Protein AF-A0A1G0ICT8-F1 (afdb_monomer)

Secondary structure (DSSP, 8-state):
-HHHHHHHHHHTT--HHHHHHHHHHHHHHHHHHHHHHHHHHHHHHHHH-SSGGGGGGTTTHHHHHTHHHHHHT-GGGSTTHHHHHHHHHHH-GGGGSSS-HHHHHHHHHHSPP-PPPPHHHHHHHHHHHHHHHHHHHHHS-PPPP-

Mean predicted aligned error: 7.1 Å

Radius of gyration: 22.39 Å; Cα contacts (8 Å, |Δi|>4): 96; chains: 1; bounding box: 70×27×50 Å

Solvent-accessible surface area (backbone atoms only — not comparable to full-atom values): 8478 Å² total; per-residue (Å²): 107,73,68,55,55,50,52,52,31,58,75,70,72,45,59,66,65,62,36,51,51,43,28,51,50,51,56,50,49,61,46,59,78,40,41,66,62,53,48,53,42,36,53,58,32,57,77,68,46,91,45,81,78,52,54,80,40,29,81,48,43,59,59,65,76,42,38,63,24,65,73,71,70,37,65,84,75,42,85,66,41,61,62,52,22,55,56,46,27,72,77,41,54,82,50,47,74,82,68,61,30,44,58,49,49,46,55,58,66,64,47,80,75,80,74,78,78,50,72,65,56,43,50,52,50,18,48,54,55,52,50,52,56,53,52,53,57,61,66,72,55,70,79,79,82,128

Foldseek 3Di:
DVVVLVVLCVVLVHDVVQLVVLLVVLVVVLCVVCVVLLVLLLLLCVVVDPDPVCSVCSLCNCCVVVVVCLVVVNLVSPPPLLVSQVVVCVVPVVCVPDDRSSSSSSVSNSDHRDDRDDSVVSSVVSSVVSSVVVVVVVVPPDPDDD

Sequence (146 aa):
MRAEIKKQAKKLGIPLDVVADTYRELRAYERQARDWEWTIRRRVWEMYSYSPESNEFWRHGMHVRYARAFGEGDRTLIPRWDETADELAMEFPELAVDGDPAERLFEFIARRYEPLPTAEDTWKQAVDVCLERVAEWAVDAEPVPF

Structure (mmCIF, N/CA/C/O backbone):
data_AF-A0A1G0ICT8-F1
#
_entry.id   AF-A0A1G0ICT8-F1
#
loop_
_atom_site.group_PDB
_atom_site.id
_atom_site.type_symbol
_atom_site.label_atom_id
_atom_site.label_alt_id
_atom_site.label_comp_id
_atom_site.label_asym_id
_atom_site.label_entity_id
_atom_site.label_seq_id
_atom_site.pdbx_PDB_ins_code
_atom_site.Cartn_x
_atom_site.Cartn_y
_atom_site.Cartn_z
_atom_site.occupancy
_atom_site.B_iso_or_equiv
_atom_site.auth_seq_id
_atom_site.auth_comp_id
_atom_site.auth_asym_id
_atom_site.auth_atom_id
_atom_site.pdbx_PDB_model_num
ATOM 1 N N . MET A 1 1 ? -6.718 12.143 20.755 1.00 62.94 1 MET A N 1
ATOM 2 C CA . MET A 1 1 ? -7.345 11.115 19.893 1.00 62.94 1 MET A CA 1
ATOM 3 C C . MET A 1 1 ? -8.155 10.078 20.677 1.00 62.94 1 MET A C 1
ATOM 5 O O . MET A 1 1 ? -9.370 10.190 20.678 1.00 62.94 1 MET A O 1
ATOM 9 N N . ARG A 1 2 ? -7.549 9.128 21.416 1.00 68.69 2 ARG A N 1
ATOM 10 C CA . ARG A 1 2 ? -8.308 8.090 22.163 1.00 68.69 2 ARG A CA 1
ATOM 11 C C . ARG A 1 2 ? -9.359 8.645 23.138 1.00 68.69 2 ARG A C 1
ATOM 13 O O . ARG A 1 2 ? -10.394 8.021 23.317 1.00 68.69 2 ARG A O 1
ATOM 20 N N . ALA A 1 3 ? -9.100 9.792 23.767 1.00 79.06 3 ALA A N 1
ATOM 21 C CA . ALA A 1 3 ? -10.053 10.441 24.671 1.00 79.06 3 ALA A CA 1
ATOM 22 C C . ALA A 1 3 ? -11.307 10.967 23.946 1.00 79.06 3 ALA A C 1
ATOM 24 O O . ALA A 1 3 ? -12.401 10.861 24.491 1.00 79.06 3 ALA A O 1
ATOM 25 N N . GLU A 1 4 ? -11.154 11.462 22.715 1.00 81.81 4 GLU A N 1
ATOM 26 C CA . GLU A 1 4 ? -12.262 12.002 21.919 1.00 81.81 4 GLU A CA 1
ATOM 27 C C . GLU A 1 4 ? -13.150 10.875 21.384 1.00 81.81 4 GLU A C 1
ATOM 29 O O . GLU A 1 4 ? -14.35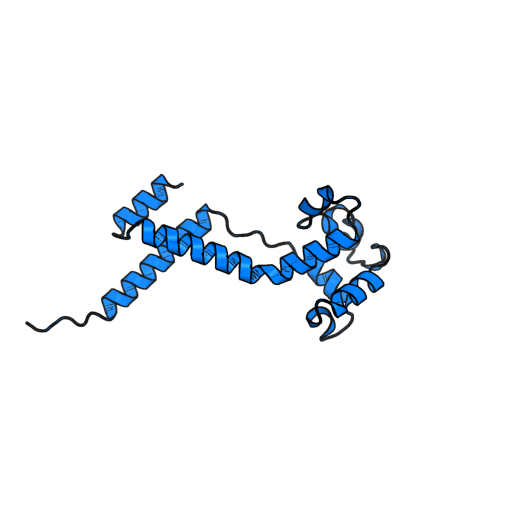2 10.888 21.620 1.00 81.81 4 GLU A O 1
ATOM 34 N N . ILE A 1 5 ? -12.546 9.821 20.818 1.00 80.19 5 ILE A N 1
ATOM 35 C CA . ILE A 1 5 ? -13.263 8.604 20.394 1.00 80.19 5 ILE A CA 1
ATOM 36 C C . ILE A 1 5 ? -14.027 7.982 21.571 1.00 80.19 5 ILE A C 1
ATOM 38 O O . ILE A 1 5 ? -15.191 7.620 21.440 1.00 80.19 5 ILE A O 1
ATOM 42 N N . LYS A 1 6 ? -13.407 7.907 22.759 1.00 80.38 6 LYS A N 1
ATOM 43 C CA . LYS A 1 6 ? -14.069 7.412 23.978 1.00 80.38 6 LYS A CA 1
ATOM 44 C C . LYS A 1 6 ? -15.270 8.264 24.376 1.00 80.38 6 LYS A C 1
ATOM 46 O O . LYS A 1 6 ? -16.300 7.723 24.770 1.00 80.38 6 LYS A O 1
ATOM 51 N N . LYS A 1 7 ? -15.133 9.590 24.314 1.00 85.19 7 LYS A N 1
ATOM 52 C CA . LYS A 1 7 ? -16.208 10.529 24.644 1.00 85.19 7 LYS A CA 1
ATOM 53 C C . LYS A 1 7 ? -17.359 10.413 23.644 1.00 85.19 7 LYS A C 1
ATOM 55 O O . LYS A 1 7 ? -18.512 10.393 24.066 1.00 85.19 7 LYS A O 1
ATOM 60 N N . GLN A 1 8 ? -17.041 10.285 22.359 1.00 82.44 8 GLN A N 1
ATOM 61 C CA . GLN A 1 8 ? -18.006 10.097 21.281 1.00 82.44 8 GLN A CA 1
ATOM 62 C C . GLN A 1 8 ? -18.746 8.760 21.423 1.00 82.44 8 GLN A C 1
ATOM 64 O O . GLN A 1 8 ? -19.968 8.770 21.528 1.00 82.44 8 GLN A O 1
ATOM 69 N N . ALA A 1 9 ? -18.034 7.637 21.561 1.00 81.81 9 ALA A N 1
ATOM 70 C CA . ALA A 1 9 ? -18.637 6.316 21.767 1.00 81.81 9 ALA A CA 1
ATOM 71 C C . ALA A 1 9 ? -19.547 6.286 23.008 1.00 81.81 9 ALA A C 1
ATOM 73 O O . ALA A 1 9 ? -20.690 5.841 22.932 1.00 81.81 9 ALA A O 1
ATOM 74 N N . LYS A 1 10 ? -19.096 6.869 24.131 1.00 83.75 10 LYS A N 1
ATOM 75 C CA . LYS A 1 10 ? -19.908 6.983 25.353 1.00 83.75 10 LYS A CA 1
ATOM 76 C C . LYS A 1 10 ? -21.170 7.823 25.145 1.00 83.75 10 LYS A C 1
ATOM 78 O O . LYS A 1 10 ? -22.222 7.451 25.651 1.00 83.75 10 LYS A O 1
ATOM 83 N N . LYS A 1 11 ? -21.077 8.952 24.431 1.00 86.19 11 LYS A N 1
ATOM 84 C CA . LYS A 1 11 ? -22.234 9.812 24.120 1.00 86.19 11 LYS A CA 1
ATOM 85 C C . LYS A 1 11 ? -23.282 9.066 23.289 1.00 86.19 11 LYS A C 1
ATOM 87 O O . LYS A 1 11 ? -24.467 9.329 23.443 1.00 86.19 11 LYS A O 1
ATOM 92 N N . LEU A 1 12 ? -22.831 8.162 22.428 1.00 82.81 12 LEU A N 1
ATOM 93 C CA . LEU A 1 12 ? -23.661 7.395 21.503 1.00 82.81 12 LEU A CA 1
ATOM 94 C C . LEU A 1 12 ? -24.120 6.045 22.077 1.00 82.81 12 LEU A C 1
ATOM 96 O O . LEU A 1 12 ? -24.829 5.312 21.403 1.00 82.81 12 LEU A O 1
ATOM 100 N N . GLY A 1 13 ? -23.717 5.704 23.307 1.00 85.50 13 GLY A N 1
ATOM 101 C CA . GLY A 1 13 ? -24.079 4.437 23.948 1.00 85.50 13 GLY A CA 1
ATOM 102 C C . GLY A 1 13 ? -23.383 3.203 23.364 1.00 85.50 13 GLY A C 1
ATOM 103 O O . GLY A 1 13 ? -23.799 2.088 23.658 1.00 85.50 13 GLY A O 1
ATOM 104 N N . ILE A 1 14 ? -22.324 3.377 22.569 1.00 86.88 14 ILE A N 1
ATOM 105 C CA . ILE A 1 14 ? -21.629 2.272 21.899 1.00 86.88 14 ILE A CA 1
ATOM 106 C C . ILE A 1 14 ? -20.498 1.752 22.803 1.00 86.88 14 ILE A C 1
ATOM 108 O O . ILE A 1 14 ? -19.638 2.543 23.222 1.00 86.88 14 ILE A O 1
ATOM 112 N N . PRO A 1 15 ? -20.452 0.440 23.100 1.00 88.56 15 PRO A N 1
ATOM 113 C CA . PRO A 1 15 ? -19.339 -0.169 23.818 1.00 88.56 15 PRO A CA 1
ATOM 114 C C . PRO A 1 15 ? -18.003 0.029 23.082 1.00 88.56 15 PRO A C 1
ATOM 116 O O . PRO A 1 15 ? -17.892 -0.153 21.870 1.00 88.56 15 PRO A O 1
ATOM 119 N N . LEU A 1 16 ? -16.965 0.452 23.808 1.00 88.12 16 LEU A N 1
ATOM 120 C CA . LEU A 1 16 ? -15.675 0.813 23.202 1.00 88.12 16 LEU A CA 1
ATOM 121 C C . LEU A 1 16 ? -14.936 -0.394 22.603 1.00 88.12 16 LEU A C 1
ATOM 123 O O . LEU A 1 16 ? -14.157 -0.232 21.668 1.00 88.12 16 LEU A O 1
ATOM 127 N N . ASP A 1 17 ? -15.142 -1.576 23.169 1.00 89.44 17 ASP A N 1
ATOM 128 C CA . ASP A 1 17 ? -14.679 -2.863 22.651 1.00 89.44 17 ASP A CA 1
ATOM 129 C C . ASP A 1 17 ? -15.248 -3.147 21.257 1.00 89.44 17 ASP A C 1
ATOM 131 O O . ASP A 1 17 ? -14.467 -3.425 20.353 1.00 89.44 17 ASP A O 1
ATOM 135 N N . VAL A 1 18 ? -16.548 -2.927 21.040 1.00 90.19 18 VAL A N 1
ATOM 136 C CA . VAL A 1 18 ? -17.186 -3.077 19.718 1.00 90.19 18 VAL A CA 1
ATOM 137 C C . VAL A 1 18 ? -16.568 -2.124 18.687 1.00 90.19 18 VAL A C 1
ATOM 139 O O . VAL A 1 18 ? -16.237 -2.530 17.570 1.00 90.19 18 VAL A O 1
ATOM 142 N N . VAL A 1 19 ? -16.323 -0.866 19.071 1.00 90.44 19 VAL A N 1
ATOM 143 C CA . VAL A 1 19 ? -15.625 0.099 18.200 1.00 90.44 19 VAL A CA 1
ATOM 144 C C . VAL A 1 19 ? -14.185 -0.354 17.927 1.00 90.44 19 VAL A C 1
ATOM 146 O O . VAL A 1 19 ? -13.679 -0.196 16.817 1.00 90.44 19 VAL A O 1
ATOM 149 N N . ALA A 1 20 ? -13.500 -0.918 18.925 1.00 92.19 20 ALA A N 1
ATOM 150 C CA . ALA A 1 20 ? -12.126 -1.389 18.784 1.00 92.19 20 ALA A CA 1
ATOM 151 C C . ALA A 1 20 ? -12.004 -2.616 17.877 1.00 92.19 20 ALA A C 1
ATOM 153 O O . ALA A 1 20 ? -11.025 -2.712 17.135 1.00 92.19 20 ALA A O 1
ATOM 154 N N . ASP A 1 21 ? -12.970 -3.525 17.927 1.00 93.88 21 ASP A N 1
ATOM 155 C CA . ASP A 1 21 ? -13.027 -4.694 17.054 1.00 93.88 21 ASP A CA 1
ATOM 156 C C . ASP A 1 21 ? -13.338 -4.267 15.616 1.00 93.88 21 ASP A C 1
ATOM 158 O O . ASP A 1 21 ? -12.568 -4.595 14.713 1.00 93.88 21 ASP A O 1
ATOM 162 N N . THR A 1 22 ? -14.327 -3.388 15.423 1.00 93.38 22 THR A N 1
ATOM 163 C CA . THR A 1 22 ? -14.644 -2.789 14.112 1.00 93.38 22 THR A CA 1
ATOM 164 C C . THR A 1 22 ? -13.438 -2.053 13.521 1.00 93.38 22 THR A C 1
ATOM 166 O O . THR A 1 22 ? -13.119 -2.203 12.344 1.00 93.38 22 THR A O 1
ATOM 169 N N . TYR A 1 23 ? -12.686 -1.307 14.337 1.00 93.94 23 TYR A N 1
ATOM 170 C CA . TYR A 1 23 ? -11.429 -0.692 13.903 1.00 93.94 23 TYR A CA 1
ATOM 171 C C . TYR A 1 23 ? -10.424 -1.735 13.388 1.00 93.94 23 TYR A C 1
ATOM 173 O O . TYR A 1 23 ? -9.777 -1.508 12.365 1.00 93.94 23 TYR A O 1
ATOM 181 N N . ARG A 1 24 ? -10.252 -2.872 14.078 1.00 95.19 24 ARG A N 1
ATOM 182 C CA . ARG A 1 24 ? -9.317 -3.923 13.634 1.00 95.19 24 ARG A CA 1
ATOM 183 C C . ARG A 1 24 ? -9.775 -4.556 12.324 1.00 95.19 24 ARG A C 1
ATOM 185 O O . ARG A 1 24 ? -8.930 -4.767 11.458 1.00 95.19 24 ARG A O 1
ATOM 192 N N . GLU A 1 25 ? -11.073 -4.805 12.178 1.00 95.31 25 GLU A N 1
ATOM 193 C CA . GLU A 1 25 ? -11.677 -5.324 10.947 1.00 95.31 25 GLU A CA 1
ATOM 194 C C . GLU A 1 25 ? -11.442 -4.373 9.772 1.00 95.31 25 GLU A C 1
ATOM 196 O O . GLU A 1 25 ? -10.886 -4.789 8.757 1.00 95.31 25 GLU A O 1
ATOM 201 N N . LEU A 1 26 ? -11.742 -3.080 9.941 1.00 94.69 26 LEU A N 1
ATOM 202 C CA . LEU A 1 26 ? -11.486 -2.062 8.920 1.00 94.69 26 LEU A CA 1
ATOM 203 C C . LEU A 1 26 ? -10.001 -2.010 8.549 1.00 94.69 26 LEU A C 1
ATOM 205 O O . LEU A 1 26 ? -9.647 -2.020 7.375 1.00 94.69 26 LEU A O 1
ATOM 209 N N . ARG A 1 27 ? -9.092 -2.036 9.532 1.00 94.25 27 ARG A N 1
ATOM 210 C CA . ARG A 1 27 ? -7.645 -2.065 9.252 1.00 94.25 27 ARG A CA 1
ATOM 211 C C . ARG A 1 27 ? -7.210 -3.316 8.494 1.00 94.25 27 ARG A C 1
ATOM 213 O O . ARG A 1 27 ? -6.278 -3.219 7.695 1.00 94.25 27 ARG A O 1
ATOM 220 N N . ALA A 1 28 ? -7.808 -4.470 8.774 1.00 94.44 28 ALA A N 1
ATOM 221 C CA . ALA A 1 28 ? -7.509 -5.711 8.071 1.00 94.44 28 ALA A CA 1
ATOM 222 C C . ALA A 1 28 ? -8.027 -5.659 6.628 1.00 94.44 28 ALA A C 1
ATOM 224 O O . ALA A 1 28 ? -7.262 -5.944 5.709 1.00 94.44 28 ALA A O 1
ATOM 225 N N . TYR A 1 29 ? -9.263 -5.196 6.433 1.00 94.19 29 TYR A N 1
ATOM 226 C CA . TYR A 1 29 ? -9.871 -5.012 5.118 1.00 94.19 29 TYR A CA 1
ATOM 227 C C . TYR A 1 29 ? -9.066 -4.042 4.248 1.00 94.19 29 TYR A C 1
ATOM 229 O O . TYR A 1 29 ? -8.679 -4.383 3.136 1.00 94.19 29 TYR A O 1
ATOM 237 N N . GLU A 1 30 ? -8.706 -2.869 4.778 1.00 93.50 30 GLU A N 1
ATOM 238 C CA . GLU A 1 30 ? -7.921 -1.867 4.046 1.00 93.50 30 GLU A CA 1
ATOM 239 C C . GLU A 1 30 ? -6.535 -2.392 3.632 1.00 93.50 30 GLU A C 1
ATOM 241 O O . GLU A 1 30 ? -6.006 -2.008 2.586 1.00 93.50 30 GLU A O 1
ATOM 246 N N . ARG A 1 31 ? -5.929 -3.271 4.442 1.00 92.56 31 ARG A N 1
ATOM 247 C CA . ARG A 1 31 ? -4.675 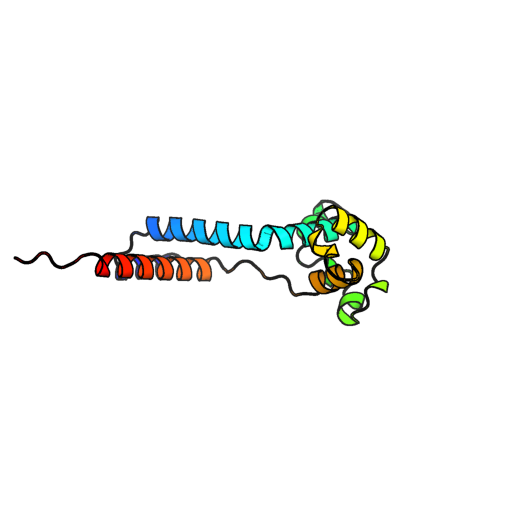-3.946 4.081 1.00 92.56 31 ARG A CA 1
ATOM 248 C C . ARG A 1 31 ? -4.898 -4.975 2.987 1.00 92.56 31 ARG A C 1
ATOM 250 O O . ARG A 1 31 ? -4.157 -4.964 2.016 1.00 92.56 31 ARG A O 1
ATOM 257 N N . GLN A 1 32 ? -5.908 -5.826 3.137 1.00 92.75 32 GLN A N 1
ATOM 258 C CA . GLN A 1 32 ? -6.221 -6.872 2.169 1.00 92.75 32 GLN A CA 1
ATOM 259 C C . GLN A 1 32 ? -6.569 -6.283 0.798 1.00 92.75 32 GLN A C 1
ATOM 261 O O . GLN A 1 32 ? -6.040 -6.737 -0.210 1.00 92.75 32 GLN A O 1
ATOM 266 N N . ALA A 1 33 ? -7.379 -5.223 0.766 1.00 90.81 33 ALA A N 1
ATOM 267 C CA . ALA A 1 33 ? -7.773 -4.531 -0.459 1.00 90.81 33 ALA A CA 1
ATOM 268 C C . ALA A 1 33 ? -6.580 -3.960 -1.247 1.00 90.81 33 ALA A C 1
ATOM 270 O O . ALA A 1 33 ? -6.668 -3.790 -2.458 1.00 90.81 33 ALA A O 1
ATOM 271 N N . ARG A 1 34 ? -5.461 -3.671 -0.571 1.00 92.19 34 ARG A N 1
ATOM 272 C CA . ARG A 1 34 ? -4.243 -3.113 -1.180 1.00 92.19 34 ARG A CA 1
ATOM 273 C C . ARG A 1 34 ? -3.099 -4.113 -1.288 1.00 92.19 34 ARG A C 1
ATOM 275 O O . ARG A 1 34 ? -2.049 -3.763 -1.822 1.00 92.19 34 ARG A O 1
ATOM 282 N N . ASP A 1 35 ? -3.269 -5.329 -0.775 1.00 91.88 35 ASP A N 1
ATOM 283 C CA . ASP A 1 35 ? -2.174 -6.289 -0.638 1.00 91.88 35 ASP A CA 1
ATOM 284 C C . ASP A 1 35 ? -1.579 -6.659 -1.997 1.00 91.88 35 ASP A C 1
ATOM 286 O O . ASP A 1 35 ? -0.358 -6.676 -2.148 1.00 91.88 35 ASP A O 1
ATOM 290 N N . TRP A 1 36 ? -2.435 -6.832 -3.006 1.00 91.44 36 TRP A N 1
ATOM 291 C CA . TRP A 1 36 ? -2.017 -7.073 -4.385 1.00 91.44 36 TRP A CA 1
ATOM 292 C C . TRP A 1 36 ? -1.136 -5.933 -4.920 1.00 91.44 36 TRP A C 1
ATOM 294 O O . TRP A 1 36 ? 0.005 -6.166 -5.320 1.00 91.44 36 TRP A O 1
ATOM 304 N N . GLU A 1 37 ? -1.598 -4.679 -4.829 1.00 92.06 37 GLU A N 1
ATOM 305 C CA . GLU A 1 37 ? -0.824 -3.530 -5.314 1.00 92.06 37 GLU A CA 1
ATOM 306 C C . GLU A 1 37 ? 0.506 -3.382 -4.566 1.00 92.06 37 GLU A C 1
ATOM 308 O O . GLU A 1 37 ? 1.557 -3.128 -5.160 1.00 92.06 37 GLU A O 1
ATOM 313 N N . TRP A 1 38 ? 0.476 -3.549 -3.245 1.00 94.31 38 TRP A N 1
ATOM 314 C CA . TRP A 1 38 ? 1.673 -3.461 -2.420 1.00 94.31 38 TRP A CA 1
ATOM 315 C C . TRP A 1 38 ? 2.668 -4.567 -2.722 1.00 94.31 38 TRP A C 1
ATOM 317 O O . TRP A 1 38 ? 3.872 -4.357 -2.587 1.00 94.31 38 TRP A O 1
ATOM 327 N N . THR A 1 39 ? 2.183 -5.749 -3.083 1.00 94.44 39 THR A N 1
ATOM 328 C CA . THR A 1 39 ? 3.022 -6.883 -3.461 1.00 94.44 39 THR A CA 1
ATOM 329 C C . THR A 1 39 ? 3.733 -6.595 -4.774 1.00 94.44 39 THR A C 1
ATOM 331 O O . THR A 1 39 ? 4.957 -6.665 -4.803 1.00 94.44 39 THR A O 1
ATOM 334 N N . ILE A 1 40 ? 3.023 -6.115 -5.798 1.00 94.19 40 ILE A N 1
ATOM 335 C CA . ILE A 1 40 ? 3.643 -5.738 -7.077 1.00 94.19 40 ILE A CA 1
ATOM 336 C C . ILE A 1 40 ? 4.667 -4.617 -6.885 1.00 94.19 40 ILE A C 1
ATOM 338 O O . ILE A 1 40 ? 5.806 -4.737 -7.328 1.00 94.19 40 ILE A O 1
ATOM 342 N N . ARG A 1 41 ? 4.317 -3.537 -6.171 1.00 95.38 41 ARG A N 1
ATOM 343 C CA . ARG A 1 41 ? 5.257 -2.426 -5.918 1.00 95.38 41 ARG A CA 1
ATOM 344 C C . ARG A 1 41 ? 6.504 -2.878 -5.153 1.00 95.38 41 ARG A C 1
ATOM 346 O O . ARG A 1 41 ? 7.602 -2.421 -5.466 1.00 95.38 41 ARG A O 1
ATOM 353 N N . ARG A 1 42 ? 6.344 -3.766 -4.161 1.00 95.25 42 ARG A N 1
ATOM 354 C CA . ARG A 1 42 ? 7.468 -4.401 -3.453 1.00 95.25 42 ARG A CA 1
ATOM 355 C C . ARG A 1 42 ? 8.327 -5.206 -4.402 1.00 95.25 42 ARG A C 1
ATOM 357 O O . ARG A 1 42 ? 9.531 -4.988 -4.424 1.00 95.25 42 ARG A O 1
ATOM 364 N N . ARG A 1 43 ? 7.712 -6.062 -5.212 1.00 95.56 43 ARG A N 1
ATOM 365 C CA . ARG A 1 43 ? 8.432 -6.963 -6.100 1.00 95.56 43 ARG A CA 1
ATOM 366 C C . ARG A 1 43 ? 9.204 -6.216 -7.185 1.00 95.56 43 ARG A C 1
ATOM 368 O O . ARG A 1 43 ? 10.384 -6.490 -7.371 1.00 95.56 43 ARG A O 1
ATOM 375 N N . VAL A 1 44 ? 8.604 -5.185 -7.789 1.00 95.81 44 VAL A N 1
ATOM 376 C CA . VAL A 1 44 ? 9.321 -4.251 -8.677 1.00 95.81 44 VAL A CA 1
ATOM 377 C C . VAL A 1 44 ? 10.519 -3.649 -7.951 1.00 95.81 44 VAL A C 1
ATOM 379 O O . VAL A 1 44 ? 11.633 -3.676 -8.460 1.00 95.81 44 VAL A O 1
ATOM 382 N N . TRP A 1 45 ? 10.318 -3.103 -6.749 1.00 96.19 45 TRP A N 1
ATOM 383 C CA . TRP A 1 45 ? 11.409 -2.464 -6.023 1.00 96.19 45 TRP A CA 1
ATOM 384 C C . TRP A 1 45 ? 12.531 -3.440 -5.658 1.00 96.19 45 TRP A C 1
ATOM 386 O O . TRP A 1 45 ? 13.694 -3.072 -5.774 1.00 96.19 45 TRP A O 1
ATOM 396 N N . GLU A 1 46 ? 12.208 -4.676 -5.284 1.00 94.69 46 GLU A N 1
ATOM 397 C CA . GLU A 1 46 ? 13.179 -5.735 -4.988 1.00 94.69 46 GLU A CA 1
ATOM 398 C C . GLU A 1 46 ? 14.071 -6.081 -6.187 1.00 94.69 46 GLU A C 1
ATOM 400 O O . GLU A 1 46 ? 15.243 -6.392 -5.993 1.00 94.69 46 GLU A O 1
ATOM 405 N N . MET A 1 47 ? 13.565 -5.981 -7.420 1.00 94.38 47 MET A N 1
ATOM 406 C CA . MET A 1 47 ? 14.371 -6.207 -8.630 1.00 94.38 47 MET A CA 1
ATOM 407 C C . MET A 1 47 ? 15.409 -5.103 -8.869 1.00 94.38 47 MET A C 1
ATOM 409 O O . MET A 1 47 ? 16.423 -5.329 -9.529 1.00 94.38 47 MET A O 1
ATOM 413 N N . TYR A 1 48 ? 15.176 -3.909 -8.320 1.00 93.94 48 TYR A N 1
ATOM 414 C CA . TYR A 1 48 ? 16.060 -2.759 -8.489 1.00 93.94 48 TYR A CA 1
ATOM 415 C C . TYR A 1 48 ? 16.848 -2.411 -7.221 1.00 93.94 48 TYR A C 1
ATOM 417 O O . TYR A 1 48 ? 17.837 -1.673 -7.294 1.00 93.94 48 TYR A O 1
ATOM 425 N N . SER A 1 49 ? 16.419 -2.839 -6.036 1.00 90.75 49 SER A N 1
ATOM 426 C CA . SER A 1 49 ? 17.049 -2.467 -4.772 1.00 90.75 49 SER A CA 1
ATOM 427 C C . SER A 1 49 ? 18.470 -3.045 -4.689 1.00 90.75 49 SER A C 1
ATOM 429 O O . SER A 1 49 ? 18.758 -4.133 -5.177 1.00 90.75 49 SER A O 1
ATOM 431 N N . TYR A 1 50 ? 19.411 -2.275 -4.131 1.00 81.56 50 TYR A N 1
ATOM 432 C CA . TYR A 1 50 ? 20.812 -2.717 -4.031 1.00 81.56 50 TYR A CA 1
ATOM 433 C C . TYR A 1 50 ? 21.073 -3.578 -2.795 1.00 81.56 50 TYR A C 1
ATOM 435 O O . TYR A 1 50 ? 22.088 -4.269 -2.730 1.00 81.56 50 TYR A O 1
ATOM 443 N N . SER A 1 51 ? 20.197 -3.494 -1.793 1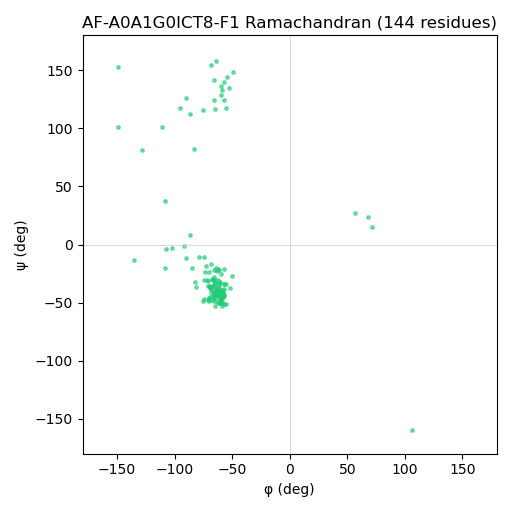.00 88.56 51 SER A N 1
ATOM 444 C CA . SER A 1 51 ? 20.374 -4.169 -0.516 1.00 88.56 51 SER A CA 1
ATOM 445 C C . SER A 1 51 ? 19.024 -4.541 0.104 1.00 88.56 51 SER A C 1
ATOM 447 O O . SER A 1 51 ? 18.034 -3.840 -0.136 1.00 88.56 51 SER A O 1
ATOM 449 N N . PRO A 1 52 ? 18.965 -5.594 0.938 1.00 87.12 52 PRO A N 1
ATOM 450 C CA . PRO A 1 52 ? 17.742 -5.977 1.640 1.00 87.12 52 PRO A CA 1
ATOM 451 C C . PRO A 1 52 ? 17.161 -4.854 2.507 1.00 87.12 52 PRO A C 1
ATOM 453 O O . PRO A 1 52 ? 15.945 -4.718 2.604 1.00 87.12 52 PRO A O 1
ATOM 456 N N . GLU A 1 53 ? 18.008 -4.012 3.103 1.00 89.25 53 GLU A N 1
ATOM 457 C CA . GLU A 1 53 ? 17.576 -2.869 3.916 1.00 89.25 53 GLU A CA 1
ATOM 458 C C . GLU A 1 53 ? 16.830 -1.840 3.068 1.00 89.25 53 GLU A C 1
ATOM 460 O O . GLU A 1 53 ? 15.869 -1.230 3.527 1.00 89.25 53 GLU A O 1
ATOM 465 N N . SER A 1 54 ? 17.209 -1.698 1.795 1.00 88.88 54 SER A N 1
ATOM 466 C CA . SER A 1 54 ? 16.533 -0.786 0.879 1.00 88.88 54 SER A CA 1
ATOM 467 C C . SER A 1 54 ? 15.080 -1.198 0.628 1.00 88.88 54 SER A C 1
ATOM 469 O O . SER A 1 54 ? 14.279 -0.355 0.227 1.00 88.88 54 SER A O 1
ATOM 471 N N . ASN A 1 55 ? 14.702 -2.458 0.875 1.00 89.25 55 ASN A N 1
ATOM 472 C CA . ASN A 1 55 ? 13.355 -2.958 0.598 1.00 89.25 55 ASN A CA 1
ATOM 473 C C . ASN A 1 55 ? 12.270 -2.236 1.404 1.00 89.25 55 ASN A C 1
ATOM 475 O O . ASN A 1 55 ? 11.127 -2.196 0.958 1.00 89.25 55 ASN A O 1
ATOM 479 N N . GLU A 1 56 ? 12.594 -1.586 2.528 1.00 92.19 56 GLU A N 1
ATOM 480 C CA . GLU A 1 56 ? 11.621 -0.792 3.293 1.00 92.19 56 GLU A CA 1
ATOM 481 C C . GLU A 1 56 ? 11.061 0.414 2.513 1.00 92.19 56 GLU A C 1
ATOM 483 O O . GLU A 1 56 ? 9.941 0.872 2.780 1.00 92.19 56 GLU A O 1
ATOM 488 N N . PHE A 1 57 ? 11.802 0.883 1.502 1.00 92.81 57 PHE A N 1
ATOM 489 C CA . PHE A 1 57 ? 11.459 2.041 0.680 1.00 92.81 57 PHE A CA 1
ATOM 490 C C . PHE A 1 57 ? 10.569 1.719 -0.522 1.00 92.81 57 PHE A C 1
ATOM 492 O O . PHE A 1 57 ? 10.301 2.614 -1.319 1.00 92.81 57 PHE A O 1
ATOM 499 N N . TRP A 1 58 ? 10.046 0.498 -0.650 1.00 93.88 58 TRP A N 1
ATOM 500 C CA . TRP A 1 58 ? 9.241 0.062 -1.802 1.00 93.88 58 TRP A CA 1
ATOM 501 C C . TRP A 1 58 ? 8.080 0.994 -2.192 1.00 93.88 58 TRP A C 1
ATOM 503 O O . TRP A 1 58 ? 7.698 1.061 -3.356 1.00 93.88 58 TRP A O 1
ATOM 513 N N . ARG A 1 59 ? 7.530 1.754 -1.235 1.00 93.75 59 ARG A N 1
ATOM 514 C CA . ARG A 1 59 ? 6.427 2.706 -1.470 1.00 93.75 59 ARG A CA 1
ATOM 515 C C . ARG A 1 59 ? 6.818 3.870 -2.381 1.00 93.75 59 ARG A C 1
ATOM 517 O O . ARG A 1 59 ? 5.963 4.418 -3.071 1.00 93.75 59 ARG A O 1
ATOM 524 N N . HIS A 1 60 ? 8.088 4.276 -2.348 1.00 91.94 60 HIS A N 1
ATOM 525 C CA . HIS A 1 60 ? 8.575 5.494 -3.007 1.00 91.94 60 HIS A CA 1
ATOM 526 C C . HIS A 1 60 ? 9.894 5.299 -3.768 1.00 91.94 60 HIS A C 1
ATOM 528 O O . HIS A 1 60 ? 10.259 6.156 -4.566 1.00 91.94 60 HIS A O 1
ATOM 534 N N . GLY A 1 61 ? 10.604 4.187 -3.556 1.00 92.81 61 GLY A N 1
ATOM 535 C CA . GLY A 1 61 ? 11.962 3.959 -4.053 1.00 92.81 61 GLY A CA 1
ATOM 536 C C . GLY A 1 61 ? 12.078 4.073 -5.570 1.00 92.81 61 GLY A C 1
ATOM 537 O O . GLY A 1 61 ? 12.994 4.730 -6.060 1.00 92.81 61 GLY A O 1
ATOM 538 N N . MET A 1 62 ? 11.106 3.527 -6.310 1.00 95.00 62 MET A N 1
ATOM 539 C CA . MET A 1 62 ? 11.055 3.655 -7.771 1.00 95.00 62 MET A CA 1
ATOM 540 C C . MET A 1 62 ? 10.939 5.115 -8.215 1.00 95.00 62 MET A C 1
ATOM 542 O O . MET A 1 62 ? 11.750 5.572 -9.017 1.00 95.00 62 MET A O 1
ATOM 546 N N . HIS A 1 63 ? 9.984 5.859 -7.647 1.00 94.25 63 HIS A N 1
ATOM 547 C CA . HIS A 1 63 ? 9.756 7.276 -7.957 1.00 94.25 63 HIS A CA 1
ATOM 548 C C . HIS A 1 63 ? 10.963 8.153 -7.626 1.00 94.25 63 HIS A C 1
ATOM 550 O O . HIS A 1 63 ? 11.248 9.100 -8.347 1.00 94.25 63 HIS A O 1
ATOM 556 N N . VAL A 1 64 ? 11.692 7.833 -6.555 1.00 93.94 64 VAL A N 1
ATOM 557 C CA . VAL A 1 64 ? 12.891 8.580 -6.157 1.00 93.94 64 VAL A CA 1
ATOM 558 C C . VAL A 1 64 ? 14.074 8.251 -7.066 1.00 93.94 64 VAL A C 1
ATOM 560 O O . VAL A 1 64 ? 14.735 9.163 -7.558 1.00 93.94 64 VAL A O 1
ATOM 563 N N . ARG A 1 65 ? 14.353 6.965 -7.313 1.00 94.44 65 ARG A N 1
ATOM 564 C CA . ARG A 1 65 ? 15.510 6.552 -8.122 1.00 94.44 65 ARG A CA 1
ATOM 565 C C . ARG A 1 65 ? 15.345 6.938 -9.590 1.00 94.44 65 ARG A C 1
ATOM 567 O O . ARG A 1 65 ? 16.289 7.432 -10.198 1.00 94.44 65 ARG A O 1
ATOM 574 N N . TYR A 1 66 ? 14.164 6.705 -10.148 1.00 95.94 66 TYR A N 1
ATOM 575 C CA . TYR A 1 66 ? 13.864 6.929 -11.560 1.00 95.94 66 TYR A CA 1
ATOM 576 C C . TYR A 1 66 ? 12.943 8.138 -11.751 1.00 95.94 66 TYR A C 1
ATOM 578 O O . TYR A 1 66 ? 12.087 8.143 -12.631 1.00 95.94 66 TYR A O 1
ATOM 586 N N . ALA A 1 67 ? 13.139 9.189 -10.946 1.00 96.31 67 ALA A N 1
ATOM 587 C CA . ALA A 1 67 ? 12.335 10.412 -10.989 1.00 96.31 67 ALA A CA 1
ATOM 588 C C . ALA A 1 67 ? 12.228 11.009 -12.401 1.00 96.31 67 ALA A C 1
ATOM 590 O O . ALA A 1 67 ? 11.168 11.487 -12.791 1.00 96.31 67 ALA A O 1
ATOM 591 N N . ARG A 1 68 ? 13.312 10.935 -13.186 1.00 96.94 68 ARG A N 1
ATOM 592 C CA . ARG A 1 68 ? 13.325 11.393 -14.580 1.00 96.94 68 ARG A CA 1
ATOM 593 C C . ARG A 1 68 ? 12.395 10.570 -15.475 1.00 96.94 68 ARG A C 1
ATOM 595 O O . ARG A 1 68 ? 11.625 11.161 -16.216 1.00 96.94 68 ARG A O 1
ATOM 602 N N . ALA A 1 69 ? 12.430 9.241 -15.364 1.00 96.88 69 ALA A N 1
ATOM 603 C CA . ALA A 1 69 ? 11.559 8.348 -16.129 1.00 96.88 69 ALA A CA 1
ATOM 604 C C . ALA A 1 69 ? 10.084 8.678 -15.879 1.00 96.88 69 ALA A C 1
ATOM 606 O O . ALA A 1 69 ? 9.338 8.934 -16.816 1.00 96.88 69 ALA A O 1
ATOM 607 N N . PHE A 1 70 ? 9.678 8.772 -14.611 1.00 95.69 70 PHE A N 1
ATOM 608 C CA . PHE A 1 70 ? 8.293 9.091 -14.254 1.00 95.69 70 PHE A CA 1
ATOM 609 C C . PHE A 1 70 ? 7.902 10.545 -14.550 1.00 95.69 70 PHE A C 1
ATOM 611 O O . PHE A 1 70 ? 6.748 10.803 -14.874 1.00 95.69 70 PHE A O 1
ATOM 618 N N . GLY A 1 71 ? 8.842 11.490 -14.464 1.00 95.75 71 GLY A N 1
ATOM 619 C CA . GLY A 1 71 ? 8.605 12.892 -14.815 1.00 95.75 71 GLY A CA 1
ATOM 620 C C . GLY A 1 71 ? 8.437 13.125 -16.319 1.00 95.75 71 GLY A C 1
ATOM 621 O O . GLY A 1 71 ? 7.634 13.966 -16.712 1.00 95.75 71 GLY A O 1
ATOM 622 N N . GLU A 1 72 ? 9.168 12.377 -17.149 1.00 95.69 72 GLU A N 1
ATOM 623 C CA . GLU A 1 72 ? 9.089 12.435 -18.619 1.00 95.69 72 GLU A CA 1
ATOM 624 C C . GLU A 1 72 ? 8.049 11.456 -19.194 1.00 95.69 72 GLU A C 1
ATOM 626 O O . GLU A 1 72 ? 7.701 11.553 -20.367 1.00 95.69 72 GLU A O 1
ATOM 631 N N . GLY A 1 73 ? 7.531 10.532 -18.378 1.00 95.56 73 GLY A N 1
ATOM 632 C CA . GLY A 1 73 ? 6.657 9.453 -18.840 1.00 95.56 73 GLY A CA 1
ATOM 633 C C . GLY A 1 73 ? 7.383 8.428 -19.719 1.00 95.56 73 GLY A C 1
ATOM 634 O O . GLY A 1 73 ? 6.745 7.752 -20.519 1.00 95.56 73 GLY A O 1
ATOM 635 N N . ASP A 1 74 ? 8.708 8.321 -19.590 1.00 96.25 74 ASP A N 1
ATOM 636 C CA . ASP A 1 74 ? 9.559 7.502 -20.451 1.00 96.25 74 ASP A CA 1
ATOM 637 C C . ASP A 1 74 ? 10.137 6.304 -19.688 1.00 96.25 74 ASP A C 1
ATOM 639 O O . ASP A 1 74 ? 11.126 6.408 -18.953 1.00 96.25 74 ASP A O 1
ATOM 643 N N . ARG A 1 75 ? 9.523 5.134 -19.897 1.00 94.81 75 ARG A N 1
ATOM 644 C CA . ARG A 1 75 ? 9.960 3.860 -19.306 1.00 94.81 75 ARG A CA 1
ATOM 645 C C . ARG A 1 75 ? 11.325 3.382 -19.810 1.00 94.81 75 ARG A C 1
ATOM 647 O O . ARG A 1 75 ? 11.984 2.624 -19.106 1.00 94.81 75 ARG A O 1
ATOM 654 N N . THR A 1 76 ? 11.782 3.835 -20.982 1.00 95.81 76 THR A N 1
ATOM 655 C CA . THR A 1 76 ? 13.059 3.387 -21.577 1.00 95.81 76 THR A CA 1
ATOM 656 C C . THR A 1 76 ? 14.276 3.873 -20.786 1.00 95.81 76 THR A C 1
ATOM 658 O O . THR A 1 76 ? 15.368 3.313 -20.891 1.00 95.81 76 THR A O 1
ATOM 661 N N . LEU A 1 77 ? 14.081 4.879 -19.927 1.00 96.56 77 LEU A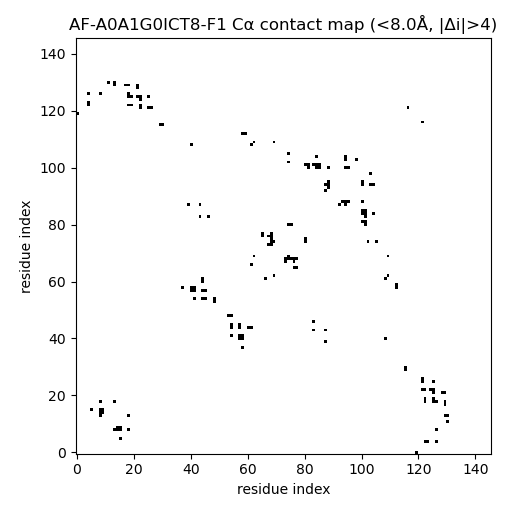 N 1
ATOM 662 C CA . LEU A 1 77 ? 15.082 5.378 -18.987 1.00 96.56 77 LEU A CA 1
ATOM 663 C C . LEU A 1 77 ? 15.301 4.448 -17.782 1.00 96.56 77 LEU A C 1
ATOM 665 O O . LEU A 1 77 ? 16.251 4.654 -17.021 1.00 96.56 77 LEU A O 1
ATOM 669 N N . ILE A 1 78 ? 14.444 3.441 -17.590 1.00 97.19 78 ILE A N 1
ATOM 670 C CA . ILE A 1 78 ? 14.600 2.424 -16.552 1.00 97.19 78 ILE A CA 1
ATOM 671 C C . ILE A 1 78 ? 15.304 1.205 -17.171 1.00 97.19 78 ILE A C 1
ATOM 673 O O . ILE A 1 78 ? 14.766 0.573 -18.081 1.00 97.19 78 ILE A O 1
ATOM 677 N N . PRO A 1 79 ? 16.511 0.837 -16.705 1.00 96.06 79 PRO A N 1
ATOM 678 C CA . PRO A 1 79 ? 17.236 -0.298 -17.264 1.00 96.06 79 PRO A CA 1
ATOM 679 C C . PRO A 1 79 ? 16.449 -1.607 -17.148 1.00 96.06 79 PRO A C 1
ATOM 681 O O . PRO A 1 79 ? 15.912 -1.912 -16.082 1.00 96.06 79 PRO A O 1
ATOM 684 N N . ARG A 1 80 ? 16.453 -2.402 -18.228 1.00 95.88 80 ARG A N 1
ATOM 685 C CA . ARG A 1 80 ? 15.847 -3.749 -18.294 1.00 95.88 80 ARG A CA 1
ATOM 686 C C . ARG A 1 80 ? 14.353 -3.780 -17.937 1.00 95.88 80 ARG A C 1
ATOM 688 O O . ARG A 1 80 ? 13.857 -4.796 -17.469 1.00 95.88 80 ARG A O 1
ATOM 695 N N . TRP A 1 81 ? 13.645 -2.671 -18.152 1.00 96.69 81 TRP A N 1
ATOM 696 C CA . TRP A 1 81 ? 12.237 -2.548 -17.781 1.00 96.69 81 TRP A CA 1
ATOM 697 C C . TRP A 1 81 ? 11.336 -3.596 -18.446 1.00 96.69 81 TRP A C 1
ATOM 699 O O . TRP A 1 81 ? 10.480 -4.164 -17.776 1.00 96.69 81 TRP A O 1
ATOM 709 N N . ASP A 1 82 ? 11.569 -3.894 -19.726 1.00 95.31 82 ASP A N 1
ATOM 710 C CA . ASP A 1 82 ? 10.786 -4.896 -20.459 1.00 95.31 82 ASP A CA 1
ATOM 711 C C . ASP A 1 82 ? 10.946 -6.296 -19.843 1.00 95.31 82 ASP A C 1
ATOM 713 O O . ASP A 1 82 ? 9.959 -6.972 -19.577 1.00 95.31 82 ASP A O 1
ATOM 717 N N . GLU A 1 83 ? 12.177 -6.686 -19.489 1.00 95.44 83 GLU A N 1
ATOM 718 C CA . GLU A 1 83 ? 12.448 -7.963 -18.810 1.00 95.44 83 GLU A CA 1
ATOM 719 C C . GLU A 1 83 ? 11.775 -8.031 -17.431 1.00 95.44 83 GLU A C 1
ATOM 721 O O . GLU A 1 83 ? 11.214 -9.060 -17.059 1.00 95.44 83 GLU A O 1
ATOM 726 N N . THR A 1 84 ? 11.802 -6.929 -16.673 1.00 95.56 84 THR A N 1
ATOM 727 C CA . THR A 1 84 ? 11.104 -6.828 -15.384 1.00 95.56 84 THR A CA 1
ATOM 728 C C . THR A 1 84 ? 9.596 -6.993 -15.543 1.00 95.56 84 THR A C 1
ATOM 730 O O . THR A 1 84 ? 8.958 -7.664 -14.729 1.00 95.56 84 THR A O 1
ATOM 733 N N . ALA A 1 85 ? 9.013 -6.383 -16.571 1.00 95.25 85 ALA A N 1
ATOM 734 C CA . ALA A 1 85 ? 7.587 -6.487 -16.818 1.00 95.25 85 ALA A CA 1
ATOM 735 C C . ALA A 1 85 ? 7.175 -7.895 -17.245 1.00 95.25 85 ALA A C 1
ATOM 737 O O . ALA A 1 85 ? 6.164 -8.385 -16.753 1.00 95.25 85 ALA A O 1
ATOM 738 N N . ASP A 1 86 ? 7.968 -8.555 -18.089 1.00 94.25 86 ASP A N 1
ATOM 739 C CA . ASP A 1 86 ? 7.731 -9.942 -18.487 1.00 94.25 86 ASP A CA 1
ATOM 740 C C . ASP A 1 86 ? 7.827 -10.893 -17.284 1.00 94.25 86 ASP A C 1
ATOM 742 O O . ASP A 1 86 ? 6.969 -11.759 -17.106 1.00 94.25 86 ASP A O 1
ATOM 746 N N . GLU A 1 87 ? 8.824 -10.707 -16.408 1.00 95.00 87 GLU A N 1
ATOM 747 C CA . GLU A 1 87 ? 8.952 -11.490 -15.172 1.00 95.00 87 GLU A CA 1
ATOM 748 C C . GLU A 1 87 ? 7.728 -11.316 -14.264 1.00 95.00 87 GLU A C 1
ATOM 750 O O . GLU A 1 87 ? 7.148 -12.299 -13.798 1.00 95.00 87 GLU A O 1
ATOM 755 N N . LEU A 1 88 ? 7.281 -10.076 -14.063 1.00 95.06 88 LEU A N 1
ATOM 756 C CA . LEU A 1 88 ? 6.107 -9.792 -13.240 1.00 95.06 88 LEU A CA 1
ATOM 757 C C . LEU A 1 88 ? 4.796 -10.213 -13.891 1.00 95.06 88 LEU A C 1
ATOM 759 O O . LEU A 1 88 ? 3.880 -10.583 -13.173 1.00 95.06 88 LEU A O 1
ATOM 763 N N . ALA A 1 89 ? 4.689 -10.196 -15.215 1.00 93.75 89 ALA A N 1
ATOM 764 C CA . ALA A 1 89 ? 3.522 -10.699 -15.928 1.00 93.75 89 ALA A CA 1
ATOM 765 C C . ALA A 1 89 ? 3.364 -12.220 -15.773 1.00 93.75 89 ALA A C 1
ATOM 767 O O . ALA A 1 89 ? 2.240 -12.722 -15.764 1.00 93.75 89 ALA A O 1
ATOM 768 N N . MET A 1 90 ? 4.468 -12.960 -15.612 1.00 92.62 90 MET A N 1
ATOM 769 C CA . MET A 1 90 ? 4.414 -14.388 -15.281 1.00 92.62 90 MET A CA 1
ATOM 770 C C . MET A 1 90 ? 3.923 -14.637 -13.847 1.00 92.62 90 MET A C 1
ATOM 772 O O . MET A 1 90 ? 3.225 -15.622 -13.609 1.00 92.62 90 MET A O 1
ATOM 776 N N . GLU A 1 91 ? 4.279 -13.767 -12.898 1.00 92.94 91 GLU A N 1
ATOM 777 C CA . GLU A 1 91 ? 3.869 -13.872 -11.487 1.00 92.94 91 GLU A CA 1
ATOM 778 C C . GLU A 1 91 ? 2.451 -13.317 -11.239 1.00 92.94 91 GLU A C 1
ATOM 780 O O . GLU A 1 91 ? 1.686 -13.886 -10.461 1.00 92.94 91 GLU A O 1
ATOM 785 N N . PHE A 1 92 ? 2.086 -12.245 -11.944 1.00 92.44 92 PHE A N 1
ATOM 786 C CA . PHE A 1 92 ? 0.821 -11.513 -11.857 1.00 92.44 92 PHE A CA 1
ATOM 787 C C . PHE A 1 92 ? 0.208 -11.369 -13.260 1.00 92.44 92 PHE A C 1
ATOM 789 O O . PHE A 1 92 ? 0.356 -10.322 -13.907 1.00 92.44 92 PHE A O 1
ATOM 796 N N . PRO A 1 93 ? -0.489 -12.408 -13.760 1.00 89.50 93 PRO A N 1
ATOM 797 C CA . PRO A 1 93 ? -1.038 -12.422 -15.115 1.00 89.50 93 PRO A CA 1
ATOM 798 C C . PRO A 1 93 ? -1.990 -11.263 -15.424 1.00 89.50 93 PRO A C 1
ATOM 800 O O . PRO A 1 93 ? -2.166 -10.917 -16.589 1.00 89.50 93 PRO A O 1
ATOM 803 N N . GLU A 1 94 ? -2.578 -10.618 -14.409 1.00 87.56 94 GLU A N 1
ATOM 804 C CA . GLU A 1 94 ? -3.456 -9.452 -14.568 1.00 87.56 94 GLU A CA 1
ATOM 805 C C . GLU A 1 94 ? -2.749 -8.250 -15.221 1.00 87.56 94 GLU A C 1
ATOM 807 O O . GLU A 1 94 ? -3.402 -7.385 -15.813 1.00 87.56 94 GLU A O 1
ATOM 812 N N . LEU A 1 95 ? -1.415 -8.199 -15.147 1.00 86.38 95 LEU A N 1
ATOM 813 C CA . LEU A 1 95 ? -0.601 -7.183 -15.815 1.00 86.38 95 LEU A CA 1
ATOM 814 C C . LEU A 1 95 ? -0.524 -7.385 -17.337 1.00 86.38 95 LEU A C 1
ATOM 816 O O . LEU A 1 95 ? -0.228 -6.429 -18.050 1.00 86.38 95 LEU A O 1
ATOM 820 N N . ALA A 1 96 ? -0.833 -8.586 -17.837 1.00 85.69 96 ALA A N 1
ATOM 821 C CA . ALA A 1 96 ? -0.724 -8.962 -19.249 1.00 85.69 96 ALA A CA 1
ATOM 822 C C . ALA A 1 96 ? -2.063 -8.991 -20.010 1.00 85.69 96 ALA A C 1
ATOM 824 O O . ALA A 1 96 ? -2.077 -9.272 -21.206 1.00 85.69 96 ALA A O 1
ATOM 825 N N . VAL A 1 97 ? -3.193 -8.740 -19.337 1.00 78.56 97 VAL A N 1
ATOM 826 C CA . VAL A 1 97 ? -4.528 -9.066 -19.880 1.00 78.56 97 VAL A CA 1
ATOM 827 C C . VAL A 1 97 ? -4.910 -8.228 -21.107 1.00 78.56 97 VAL A C 1
ATOM 829 O O . VAL A 1 97 ? -5.567 -8.760 -21.995 1.00 78.56 97 VAL A O 1
ATOM 832 N N . ASP A 1 98 ? -4.448 -6.976 -21.236 1.00 70.75 98 ASP A N 1
ATOM 833 C CA . ASP A 1 98 ? -4.722 -6.163 -22.435 1.00 70.75 98 ASP A CA 1
ATOM 834 C C . ASP A 1 98 ? -3.590 -5.172 -22.747 1.00 70.75 98 ASP A C 1
ATOM 836 O O . ASP A 1 98 ? -3.520 -4.099 -22.149 1.00 70.75 98 ASP A O 1
ATOM 840 N N . GLY A 1 99 ? -2.731 -5.490 -23.714 1.00 81.75 99 GLY A N 1
ATOM 841 C CA . GLY A 1 99 ? -1.697 -4.574 -24.212 1.00 81.75 99 GLY A CA 1
ATOM 842 C C . GLY A 1 99 ? -0.283 -4.931 -23.763 1.00 81.75 99 GLY A C 1
ATOM 843 O O . GLY A 1 99 ? -0.005 -6.077 -23.423 1.00 81.75 99 GLY A O 1
ATOM 844 N N . ASP A 1 100 ? 0.617 -3.951 -23.822 1.00 91.25 100 ASP A N 1
ATOM 845 C CA . ASP A 1 100 ? 2.028 -4.114 -23.470 1.00 91.25 100 ASP A CA 1
ATOM 846 C C . ASP A 1 100 ? 2.191 -4.184 -21.933 1.00 91.25 100 ASP A C 1
ATOM 848 O O . ASP A 1 100 ? 1.912 -3.190 -21.245 1.00 91.25 100 ASP A O 1
ATOM 852 N N . PRO A 1 101 ? 2.648 -5.323 -21.368 1.00 91.75 101 PRO A N 1
ATOM 853 C CA . PRO A 1 101 ? 2.839 -5.472 -19.926 1.00 91.75 101 PRO A CA 1
ATOM 854 C C . PRO A 1 101 ? 3.791 -4.430 -19.338 1.00 91.75 101 PRO A C 1
ATOM 856 O O . PRO A 1 101 ? 3.585 -3.963 -18.217 1.00 91.75 101 PRO A O 1
ATOM 859 N N . ALA A 1 102 ? 4.812 -4.019 -20.091 1.00 94.94 102 ALA A N 1
ATOM 860 C CA . ALA A 1 102 ? 5.783 -3.037 -19.636 1.00 94.94 102 ALA A CA 1
ATOM 861 C C . ALA A 1 102 ? 5.207 -1.614 -19.633 1.00 94.94 102 ALA A C 1
ATOM 863 O O . ALA A 1 102 ? 5.572 -0.820 -18.763 1.00 94.94 102 ALA A O 1
ATOM 864 N N . GLU A 1 103 ? 4.272 -1.285 -20.525 1.00 94.38 103 GLU A N 1
ATOM 865 C CA . GLU A 1 103 ? 3.543 -0.013 -20.471 1.00 94.38 103 GLU A CA 1
ATOM 866 C C . GLU A 1 103 ? 2.582 -0.000 -19.277 1.00 94.38 103 GLU A C 1
ATOM 868 O O . GLU A 1 103 ? 2.639 0.904 -18.442 1.00 94.38 103 GLU A O 1
ATOM 873 N N . ARG A 1 104 ? 1.781 -1.060 -19.108 1.00 93.06 104 ARG A N 1
ATOM 874 C CA . ARG A 1 104 ? 0.830 -1.175 -17.988 1.00 93.06 104 ARG A CA 1
ATOM 875 C C . ARG A 1 104 ? 1.515 -1.156 -16.634 1.00 93.06 104 ARG A C 1
ATOM 877 O O . ARG A 1 104 ? 1.051 -0.468 -15.724 1.00 93.06 104 ARG A O 1
ATOM 884 N N . LEU A 1 105 ? 2.617 -1.890 -16.484 1.00 95.19 105 LEU A N 1
ATOM 885 C CA . LEU A 1 105 ? 3.396 -1.871 -15.253 1.00 95.19 105 LEU A CA 1
ATOM 886 C C . LEU A 1 105 ? 3.945 -0.467 -14.987 1.00 95.19 105 LEU A C 1
ATOM 888 O O . LEU A 1 105 ? 3.938 -0.015 -13.842 1.00 95.19 105 LEU A O 1
ATOM 892 N N . PHE A 1 106 ? 4.391 0.246 -16.024 1.00 95.88 106 PHE A N 1
ATOM 893 C CA . PHE A 1 106 ? 4.928 1.593 -15.861 1.00 95.88 106 PHE A CA 1
ATOM 894 C C . PHE A 1 106 ? 3.847 2.563 -15.399 1.00 95.88 106 PHE A C 1
ATOM 896 O O . PHE A 1 106 ? 4.039 3.249 -14.396 1.00 95.88 106 PHE A O 1
ATOM 903 N N . GLU A 1 107 ? 2.684 2.559 -16.050 1.00 94.00 107 GLU A N 1
ATOM 904 C CA . GLU A 1 107 ? 1.527 3.351 -15.631 1.00 94.00 107 GLU A CA 1
ATOM 905 C C . GLU A 1 107 ? 1.084 3.008 -14.207 1.00 94.00 107 GLU A C 1
ATOM 907 O O . GLU A 1 107 ? 0.801 3.896 -13.400 1.00 94.00 107 GLU A O 1
ATOM 912 N N . PHE A 1 108 ? 1.048 1.718 -13.872 1.00 93.75 108 PHE A N 1
ATOM 913 C CA . PHE A 1 108 ? 0.689 1.242 -12.545 1.00 93.75 108 PHE A CA 1
ATOM 914 C C . PHE A 1 108 ? 1.652 1.766 -11.473 1.00 93.75 108 PHE A C 1
ATOM 916 O O . PHE A 1 108 ? 1.216 2.314 -10.458 1.00 93.75 108 PHE A O 1
ATOM 923 N N . ILE A 1 109 ? 2.963 1.661 -11.702 1.00 94.88 109 ILE A N 1
ATOM 924 C CA . ILE A 1 109 ? 3.963 2.172 -10.763 1.00 94.88 109 ILE A CA 1
ATOM 925 C C . ILE A 1 109 ? 3.939 3.700 -10.713 1.00 94.88 109 ILE A C 1
ATOM 927 O O . ILE A 1 109 ? 4.065 4.253 -9.616 1.00 94.88 109 ILE A O 1
ATOM 931 N N . ALA A 1 110 ? 3.711 4.373 -11.844 1.00 93.94 110 ALA A N 1
ATOM 932 C CA . ALA A 1 110 ? 3.605 5.825 -11.945 1.00 93.94 110 ALA A CA 1
ATOM 933 C C . ALA A 1 110 ? 2.431 6.394 -11.131 1.00 93.94 110 ALA A C 1
ATOM 935 O O . ALA A 1 110 ? 2.537 7.504 -10.602 1.00 93.94 110 ALA A O 1
ATOM 936 N N . ARG A 1 111 ? 1.335 5.639 -10.959 1.00 92.38 111 ARG A N 1
ATOM 937 C CA . ARG A 1 111 ? 0.234 6.039 -10.068 1.00 92.38 111 ARG A CA 1
ATOM 938 C C . ARG A 1 111 ? 0.750 6.266 -8.653 1.00 92.38 111 ARG A C 1
ATOM 940 O O . ARG A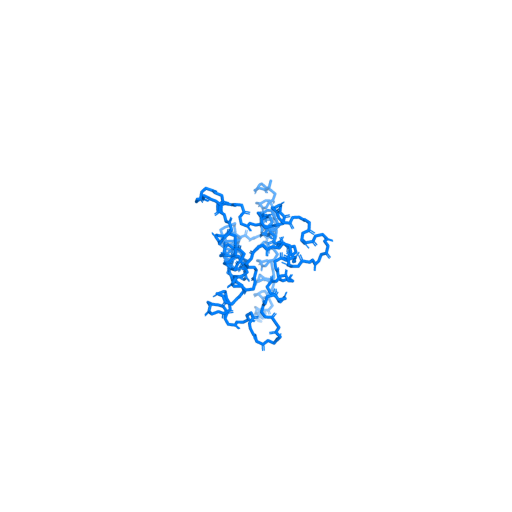 1 111 ? 1.565 5.501 -8.127 1.00 92.38 111 ARG A O 1
ATOM 947 N N . ARG A 1 112 ? 0.228 7.314 -8.014 1.00 83.88 112 ARG A N 1
ATOM 948 C CA . ARG A 1 112 ? 0.568 7.661 -6.635 1.00 83.88 112 ARG A CA 1
ATOM 949 C C . ARG A 1 112 ? 0.200 6.503 -5.708 1.00 83.88 112 ARG A C 1
ATOM 951 O O . ARG A 1 112 ? -0.938 6.054 -5.714 1.00 83.88 112 ARG A O 1
ATOM 958 N N . TYR A 1 113 ? 1.154 6.076 -4.883 1.00 87.44 113 TYR A N 1
ATOM 959 C CA . TYR A 1 113 ? 0.889 5.138 -3.795 1.00 87.44 113 TYR A CA 1
ATOM 960 C C . TYR A 1 113 ? -0.191 5.700 -2.865 1.00 87.44 113 TYR A C 1
ATOM 962 O O . TYR A 1 113 ? -0.033 6.796 -2.313 1.00 87.44 113 TYR A O 1
ATOM 970 N N . GLU A 1 114 ? -1.256 4.930 -2.663 1.00 87.31 114 GLU A N 1
ATOM 971 C CA . GLU A 1 114 ? -2.302 5.255 -1.704 1.00 87.31 114 GLU A CA 1
ATOM 972 C C . GLU A 1 114 ? -1.926 4.731 -0.309 1.00 87.31 114 GLU A C 1
ATOM 974 O O . GLU A 1 114 ? -1.857 3.515 -0.090 1.00 87.31 114 GLU A O 1
ATOM 979 N N . PRO A 1 115 ? -1.653 5.619 0.667 1.00 88.88 115 PRO A N 1
ATOM 980 C CA . PRO A 1 115 ? -1.381 5.187 2.026 1.00 88.88 115 PRO A CA 1
ATOM 981 C C . PRO A 1 115 ? -2.640 4.610 2.671 1.00 88.88 115 PRO A C 1
ATOM 983 O O . PRO A 1 115 ? -3.763 4.991 2.345 1.00 88.88 115 PRO A O 1
ATOM 986 N N . LEU A 1 116 ? -2.444 3.734 3.661 1.00 90.44 116 LEU A N 1
ATOM 987 C CA . LEU A 1 116 ? -3.539 3.366 4.553 1.00 90.44 116 LEU A CA 1
ATOM 988 C C . LEU A 1 116 ? -4.151 4.629 5.178 1.00 90.44 116 LEU A C 1
ATOM 990 O O . LEU A 1 116 ? -3.385 5.523 5.564 1.00 90.44 116 LEU A O 1
ATOM 994 N N . PRO A 1 117 ? -5.480 4.652 5.394 1.00 91.81 117 PRO A N 1
ATOM 995 C CA . PRO A 1 117 ? -6.117 5.682 6.198 1.00 91.81 117 PRO A CA 1
ATOM 996 C C . PRO A 1 117 ? -5.398 5.857 7.534 1.00 91.81 117 PRO A C 1
ATOM 998 O O . PRO A 1 117 ? -4.822 4.906 8.094 1.00 91.81 117 PRO A O 1
ATOM 1001 N N . THR A 1 118 ? -5.409 7.078 8.065 1.00 93.19 118 THR A N 1
ATOM 1002 C CA . THR A 1 118 ? -4.777 7.320 9.359 1.00 93.19 118 THR A CA 1
ATOM 1003 C C . THR A 1 118 ? -5.507 6.533 10.447 1.00 93.19 118 THR A C 1
ATOM 1005 O O . THR A 1 118 ? -6.668 6.136 10.301 1.00 93.19 118 THR A O 1
ATOM 1008 N N . ALA A 1 119 ? -4.824 6.282 11.567 1.00 90.88 119 ALA A N 1
ATOM 1009 C CA . ALA A 1 119 ? -5.477 5.646 12.706 1.00 90.88 119 ALA A CA 1
ATOM 1010 C C . ALA 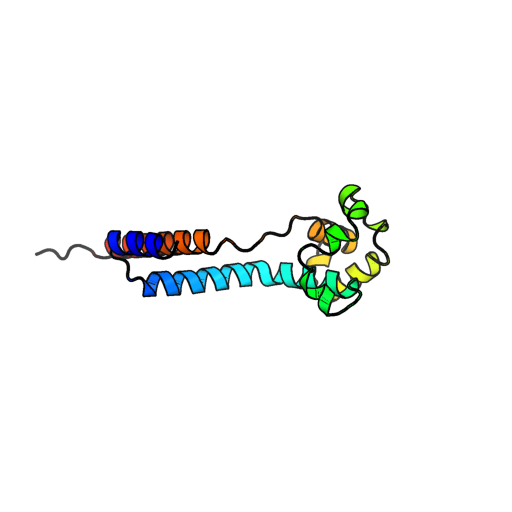A 1 119 ? -6.698 6.463 13.158 1.00 90.88 119 ALA A C 1
ATOM 1012 O O . ALA A 1 119 ? -7.718 5.879 13.499 1.00 90.88 119 ALA A O 1
ATOM 1013 N N . GLU A 1 120 ? -6.601 7.795 13.124 1.00 90.56 120 GLU A N 1
ATOM 1014 C CA . GLU A 1 120 ? -7.699 8.692 13.478 1.00 90.56 120 GLU A CA 1
ATOM 1015 C C . GLU A 1 120 ? -8.911 8.505 12.566 1.00 90.56 120 GLU A C 1
ATOM 1017 O O . GLU A 1 120 ? -10.012 8.295 13.072 1.00 90.56 120 GLU A O 1
ATOM 1022 N N . ASP A 1 121 ? -8.702 8.522 11.250 1.00 92.31 121 ASP A N 1
ATOM 1023 C CA . ASP A 1 121 ? -9.784 8.363 10.274 1.00 92.31 121 ASP A CA 1
ATOM 1024 C C . ASP A 1 121 ? -10.437 6.990 10.404 1.00 92.31 121 ASP A C 1
ATOM 1026 O O . ASP A 1 121 ? -11.659 6.883 10.435 1.00 92.31 121 ASP A O 1
ATOM 1030 N N . THR A 1 122 ? -9.628 5.945 10.606 1.00 93.56 122 THR A N 1
ATOM 1031 C CA . THR A 1 122 ? -10.157 4.587 10.789 1.00 93.56 122 THR A CA 1
ATOM 1032 C C . THR A 1 122 ? -10.975 4.474 12.080 1.00 93.56 122 THR A C 1
ATOM 1034 O O . THR A 1 122 ? -11.979 3.772 12.122 1.00 93.56 122 THR A O 1
ATOM 1037 N N . TRP A 1 123 ? -10.569 5.159 13.157 1.00 91.62 123 TRP A N 1
ATOM 1038 C CA . TRP A 1 123 ? 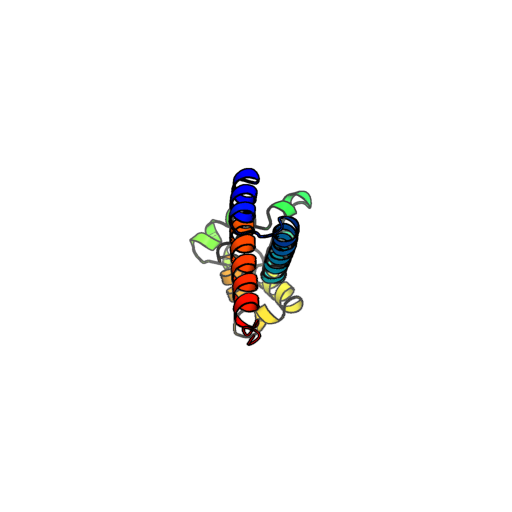-11.341 5.185 14.403 1.00 91.62 123 TRP A CA 1
ATOM 1039 C C . TRP A 1 123 ? -12.662 5.944 14.257 1.00 91.62 123 TRP A C 1
ATOM 1041 O O . TRP A 1 123 ? -13.654 5.511 14.837 1.00 91.62 123 TRP A O 1
ATOM 1051 N N . LYS A 1 124 ? -12.686 7.052 13.508 1.00 91.06 124 LYS A N 1
ATOM 1052 C CA . LYS A 1 124 ? -13.929 7.777 13.199 1.00 91.06 124 LYS A CA 1
ATOM 1053 C C . LYS A 1 124 ? -14.869 6.894 12.379 1.00 91.06 124 LYS A C 1
ATOM 1055 O O . LYS A 1 124 ? -15.989 6.656 12.811 1.00 91.06 124 LYS A O 1
ATOM 1060 N N . GLN A 1 125 ? -14.355 6.292 11.308 1.00 92.69 125 GLN A N 1
ATOM 1061 C CA . GLN A 1 125 ? -15.107 5.366 10.464 1.00 92.69 125 GLN A CA 1
ATOM 1062 C C . GLN A 1 125 ? -15.652 4.168 11.254 1.00 92.69 125 GLN A C 1
ATOM 1064 O O . GLN A 1 125 ? -16.786 3.758 11.044 1.00 92.69 125 GLN A O 1
ATOM 1069 N N . ALA A 1 126 ? -14.887 3.625 12.207 1.00 93.00 126 ALA A N 1
ATOM 1070 C CA . ALA A 1 126 ? -15.365 2.542 13.065 1.00 93.00 126 ALA A CA 1
ATOM 1071 C C . ALA A 1 126 ? -16.566 2.961 13.929 1.00 93.00 126 ALA A C 1
ATOM 1073 O O . ALA A 1 126 ? -17.484 2.166 14.118 1.00 93.00 126 ALA A O 1
ATOM 1074 N N . VAL A 1 127 ? -16.574 4.195 14.451 1.00 91.31 127 VAL A N 1
ATOM 1075 C CA . VAL A 1 127 ? -17.727 4.734 15.191 1.00 91.31 127 VAL A CA 1
ATOM 1076 C C . VAL A 1 127 ? -18.930 4.899 14.266 1.00 91.31 127 VAL A C 1
ATOM 1078 O O . VAL A 1 127 ? -20.025 4.500 14.655 1.00 91.31 127 VAL A O 1
ATOM 1081 N N . ASP A 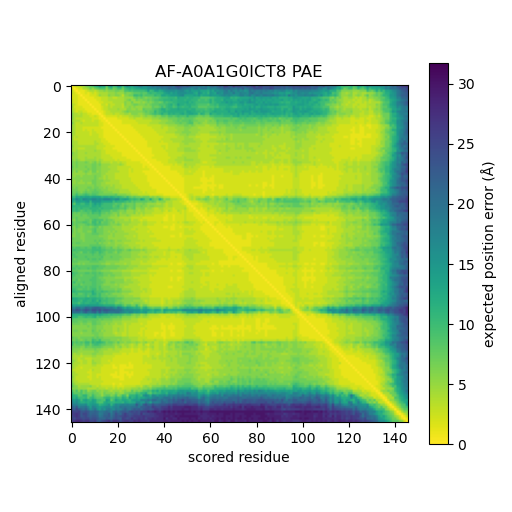1 128 ? -18.726 5.430 13.060 1.00 91.06 128 ASP A N 1
ATOM 1082 C CA . ASP A 1 128 ? -19.797 5.648 12.080 1.00 91.06 128 ASP A CA 1
ATOM 1083 C C . ASP A 1 128 ? -20.444 4.318 11.648 1.00 91.06 128 ASP A C 1
ATOM 1085 O O . ASP A 1 128 ? -21.661 4.175 11.712 1.00 91.06 128 ASP A O 1
ATOM 1089 N N . VAL A 1 129 ? -19.641 3.287 11.363 1.00 91.81 129 VAL A N 1
ATOM 1090 C CA . VAL A 1 129 ? -20.142 1.932 11.056 1.00 91.81 129 VAL A CA 1
ATOM 1091 C C . VAL A 1 129 ? -20.911 1.329 12.235 1.00 91.81 129 VAL A C 1
ATOM 1093 O O . VAL A 1 129 ? -21.942 0.683 12.051 1.00 91.81 129 VAL A O 1
ATOM 1096 N N . CYS A 1 130 ? -20.438 1.525 13.470 1.00 89.44 130 CYS A N 1
ATOM 1097 C CA . CYS A 1 130 ? -21.166 1.045 14.646 1.00 89.44 130 CYS A CA 1
ATOM 1098 C C . CYS A 1 130 ? -22.506 1.772 14.825 1.00 89.44 130 CYS A C 1
ATOM 1100 O O . CYS A 1 130 ? -23.470 1.157 15.274 1.00 89.44 130 CYS A O 1
ATOM 1102 N N . LEU A 1 131 ? -22.578 3.062 14.485 1.00 87.69 131 LEU A N 1
ATOM 1103 C CA . LEU A 1 131 ? -23.818 3.834 14.535 1.00 87.69 131 LEU A CA 1
ATOM 1104 C C . LEU A 1 131 ? -24.848 3.332 13.529 1.00 87.69 131 LEU A C 1
ATOM 1106 O O . LEU A 1 131 ? -26.006 3.155 13.900 1.00 87.69 131 LEU A O 1
ATOM 1110 N N . GLU A 1 132 ? -24.426 3.088 12.290 1.00 85.56 132 GLU A N 1
ATOM 1111 C CA . GLU A 1 132 ? -25.288 2.544 11.237 1.00 85.56 132 GLU A CA 1
ATOM 1112 C C . GLU A 1 132 ? -25.863 1.183 11.652 1.00 85.56 132 GLU A C 1
ATOM 1114 O O . GLU A 1 132 ? -27.078 1.003 11.640 1.00 85.56 132 GLU A O 1
ATOM 1119 N N . ARG A 1 133 ? -25.019 0.279 12.168 1.00 81.31 133 ARG A N 1
ATOM 1120 C CA . ARG A 1 133 ? -25.454 -1.040 12.667 1.00 81.31 133 ARG A CA 1
ATOM 1121 C C . ARG A 1 133 ? -26.469 -0.951 13.813 1.00 81.31 133 ARG A C 1
ATOM 1123 O O . ARG A 1 133 ? -27.411 -1.736 13.871 1.00 81.31 133 ARG A O 1
ATOM 1130 N N . VAL A 1 134 ? -26.296 -0.002 14.737 1.00 75.69 134 VAL A N 1
ATOM 1131 C CA . VAL A 1 134 ? -27.248 0.221 15.843 1.00 75.69 134 VAL A CA 1
ATOM 1132 C C . VAL A 1 134 ? -28.573 0.790 15.328 1.00 75.69 134 VAL A C 1
ATOM 1134 O O . VAL A 1 134 ? -29.631 0.420 15.837 1.00 75.69 134 VAL A O 1
ATOM 1137 N N . ALA A 1 135 ? -28.529 1.673 14.327 1.00 68.69 135 ALA A N 1
ATOM 1138 C CA . ALA A 1 135 ? -29.725 2.222 13.700 1.00 68.69 135 ALA A CA 1
ATOM 1139 C C . ALA A 1 135 ? -30.526 1.139 12.960 1.00 68.69 135 ALA A C 1
ATOM 1141 O O . ALA A 1 135 ? -31.745 1.109 13.089 1.00 68.69 135 ALA A O 1
ATOM 1142 N N . GLU A 1 136 ? -2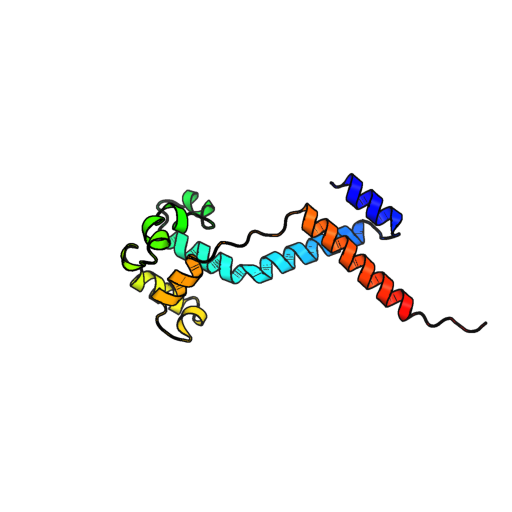9.856 0.220 12.261 1.00 63.00 136 GLU A N 1
ATOM 1143 C CA . GLU A 1 136 ? -30.489 -0.925 11.592 1.00 63.00 136 GLU A CA 1
ATOM 1144 C C . GLU A 1 136 ? -31.215 -1.841 12.593 1.00 63.00 136 GLU A C 1
ATOM 1146 O O . GLU A 1 136 ? -32.398 -2.131 12.423 1.00 63.00 136 GLU A O 1
ATOM 1151 N N . TRP A 1 137 ? -30.573 -2.205 13.709 1.00 58.47 137 TRP A N 1
ATOM 1152 C CA . TRP A 1 137 ? -31.205 -3.041 14.744 1.00 58.47 137 TRP A CA 1
ATOM 1153 C C . TRP A 1 137 ? -32.387 -2.376 15.457 1.00 58.47 137 TRP A C 1
ATOM 1155 O O . TRP A 1 137 ? -33.278 -3.068 15.948 1.00 58.47 137 TRP A O 1
ATOM 1165 N N . ALA A 1 138 ? -32.407 -1.045 15.538 1.00 59.75 138 ALA A N 1
ATOM 1166 C CA . ALA A 1 138 ? -33.526 -0.308 16.119 1.00 59.75 138 ALA A CA 1
ATOM 1167 C C . ALA A 1 138 ? -34.761 -0.280 15.201 1.00 59.75 138 ALA A C 1
ATOM 1169 O O . ALA A 1 138 ? -35.871 -0.101 15.696 1.00 59.75 138 ALA A O 1
ATOM 1170 N N . VAL A 1 139 ? -34.579 -0.454 13.887 1.00 59.38 139 VAL A N 1
ATOM 1171 C CA . VAL A 1 139 ? -35.670 -0.502 12.900 1.00 59.38 139 VAL A CA 1
ATOM 1172 C C . VAL A 1 139 ? -36.312 -1.894 12.839 1.00 59.38 139 VAL A C 1
ATOM 1174 O O . VAL A 1 139 ? -37.522 -1.985 12.656 1.00 59.38 139 VAL A O 1
ATOM 1177 N N . ASP A 1 140 ? -35.541 -2.960 13.079 1.00 53.72 140 ASP A N 1
ATOM 1178 C CA . ASP A 1 140 ? -36.037 -4.350 13.091 1.00 53.72 140 ASP A CA 1
ATOM 1179 C C . ASP A 1 140 ? -36.775 -4.746 14.385 1.00 53.72 140 ASP A C 1
ATOM 1181 O O . ASP A 1 140 ? -37.420 -5.796 14.457 1.00 53.72 140 ASP A O 1
ATOM 1185 N N . ALA A 1 141 ? -36.708 -3.915 15.424 1.00 51.91 141 ALA A N 1
ATOM 1186 C CA . ALA A 1 141 ? -37.491 -4.092 16.638 1.00 51.91 141 ALA A CA 1
ATOM 1187 C C . ALA A 1 141 ? -38.900 -3.503 16.442 1.00 51.91 141 ALA A C 1
ATOM 1189 O O . ALA A 1 141 ? -39.170 -2.372 16.851 1.00 51.91 141 ALA A O 1
ATOM 1190 N N . GLU A 1 142 ? -39.815 -4.259 15.820 1.00 50.19 142 GLU A N 1
ATOM 1191 C CA . GLU A 1 142 ? -41.236 -3.885 15.814 1.00 50.19 142 GLU A CA 1
ATOM 1192 C C . GLU A 1 142 ? -41.724 -3.648 17.259 1.00 50.19 142 GLU A C 1
ATOM 1194 O O . GLU A 1 142 ? -41.428 -4.448 18.157 1.00 50.19 142 GLU A O 1
ATOM 1199 N N . PRO A 1 143 ? -42.473 -2.561 17.525 1.00 53.25 143 PRO A N 1
ATOM 1200 C CA . PRO A 1 143 ? -43.015 -2.317 18.849 1.00 53.25 143 PRO A CA 1
ATOM 1201 C C . PRO A 1 143 ? -44.017 -3.421 19.182 1.00 53.25 143 PRO A C 1
ATOM 1203 O O . PRO A 1 143 ? -45.053 -3.553 18.531 1.00 53.25 143 PRO A O 1
ATOM 1206 N N . VAL A 1 144 ? -43.710 -4.202 20.220 1.00 53.03 144 VAL A N 1
ATOM 1207 C CA . VAL A 1 144 ? -44.641 -5.180 20.789 1.00 53.03 144 VAL A CA 1
ATOM 1208 C C . VAL A 1 144 ? -45.923 -4.427 21.171 1.00 53.03 144 VAL A C 1
ATOM 1210 O O . VAL A 1 144 ? -45.850 -3.521 22.009 1.00 53.03 144 VAL A O 1
ATOM 1213 N N . PRO A 1 145 ? -47.084 -4.740 20.567 1.00 54.69 145 PRO A N 1
ATOM 1214 C CA . PRO A 1 145 ? -48.337 -4.128 20.974 1.00 54.69 145 PRO A CA 1
ATOM 1215 C C . PRO A 1 145 ? -48.650 -4.599 22.397 1.00 54.69 145 PRO A C 1
ATOM 1217 O O . PRO A 1 145 ? -48.665 -5.804 22.654 1.00 54.69 145 PRO A O 1
ATOM 1220 N N . PHE A 1 146 ? -48.841 -3.643 23.309 1.00 50.62 146 PHE A N 1
ATOM 1221 C CA . PHE A 1 146 ? -49.346 -3.892 24.662 1.00 50.62 146 PHE A CA 1
ATOM 1222 C C . PHE A 1 146 ? -50.784 -4.416 24.637 1.00 50.62 146 PHE A C 1
ATOM 1224 O O . PHE A 1 146 ? -51.577 -3.921 23.801 1.00 50.62 146 PHE A O 1
#

pLDDT: mean 88.07, std 11.09, range [50.19, 97.19]